Protein AF-A0A100WCA2-F1 (afdb_monomer)

Structure (mmCIF, N/CA/C/O backbone):
data_AF-A0A100WCA2-F1
#
_entry.id   AF-A0A100WCA2-F1
#
loop_
_atom_site.group_PDB
_atom_site.id
_atom_site.type_symbol
_atom_site.label_atom_id
_atom_site.label_alt_id
_atom_site.label_comp_id
_atom_site.label_asym_id
_atom_site.label_entity_id
_atom_site.label_seq_id
_atom_site.pdbx_PDB_ins_code
_atom_site.Cartn_x
_atom_site.Cartn_y
_atom_site.Cartn_z
_atom_site.occupancy
_atom_site.B_iso_or_equiv
_atom_site.auth_seq_id
_atom_site.auth_comp_id
_atom_site.auth_asym_id
_atom_site.auth_atom_id
_atom_site.pdbx_PDB_model_num
ATOM 1 N N . MET A 1 1 ? -9.666 -6.363 2.261 1.00 95.56 1 MET A N 1
ATOM 2 C CA . MET A 1 1 ? -8.555 -5.612 1.667 1.00 95.56 1 MET A CA 1
ATOM 3 C C . MET A 1 1 ? -8.825 -5.506 0.171 1.00 95.56 1 MET A C 1
ATOM 5 O O . MET A 1 1 ? -9.078 -6.544 -0.434 1.00 95.56 1 MET A O 1
ATOM 9 N N . PRO A 1 2 ? -8.927 -4.303 -0.419 1.00 96.69 2 PRO A N 1
ATOM 10 C CA . PRO A 1 2 ? -9.056 -4.151 -1.873 1.00 96.69 2 PRO A CA 1
ATOM 11 C C . PRO A 1 2 ? -7.761 -4.548 -2.601 1.00 96.69 2 PRO A C 1
ATOM 13 O O . PRO A 1 2 ? -6.693 -4.551 -1.991 1.00 96.69 2 PRO A O 1
ATOM 16 N N . ASP A 1 3 ? -7.852 -4.832 -3.904 1.00 98.25 3 ASP A N 1
ATOM 17 C CA . ASP A 1 3 ? -6.665 -4.876 -4.766 1.00 98.25 3 ASP A CA 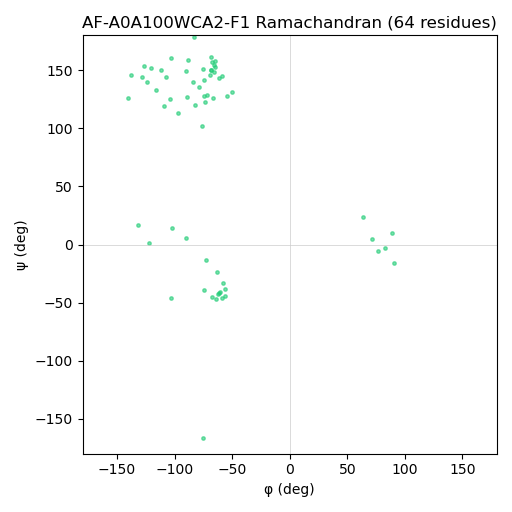1
ATOM 18 C C . ASP A 1 3 ? -6.169 -3.447 -5.020 1.00 98.25 3 ASP A C 1
ATOM 20 O O . ASP A 1 3 ? -6.926 -2.575 -5.463 1.00 98.25 3 ASP A O 1
ATOM 24 N N . VAL A 1 4 ? -4.913 -3.191 -4.672 1.00 98.25 4 VAL A N 1
ATOM 25 C CA . VAL A 1 4 ? -4.275 -1.870 -4.724 1.00 98.25 4 VAL A CA 1
ATOM 26 C C . VAL A 1 4 ? -3.032 -1.853 -5.609 1.00 98.25 4 VAL A C 1
ATOM 28 O O . VAL A 1 4 ? -2.398 -0.805 -5.744 1.00 98.25 4 VAL A O 1
ATOM 31 N N . ARG A 1 5 ? -2.687 -2.984 -6.232 1.00 98.50 5 ARG A N 1
ATOM 32 C CA . ARG A 1 5 ? -1.533 -3.089 -7.131 1.00 98.50 5 ARG A CA 1
ATOM 33 C C . ARG A 1 5 ? -1.698 -2.152 -8.330 1.00 98.50 5 ARG A C 1
ATOM 35 O O . ARG A 1 5 ? -2.807 -1.904 -8.802 1.00 98.50 5 ARG A O 1
ATOM 42 N N . GLY A 1 6 ? -0.594 -1.565 -8.780 1.00 98.44 6 GLY A N 1
ATOM 43 C CA . GLY A 1 6 ? -0.5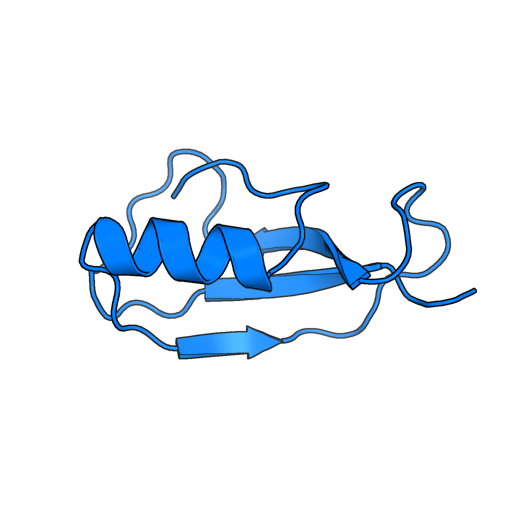75 -0.551 -9.836 1.00 98.44 6 GLY A CA 1
ATOM 44 C C . GLY A 1 6 ? -1.135 0.817 -9.433 1.00 98.44 6 GLY A C 1
ATOM 45 O O . GLY A 1 6 ? -1.225 1.709 -10.273 1.00 98.44 6 GLY A O 1
ATOM 46 N N . ARG A 1 7 ? -1.509 1.034 -8.165 1.00 98.56 7 ARG A N 1
ATOM 47 C CA . ARG A 1 7 ? -1.949 2.346 -7.662 1.00 98.56 7 ARG A CA 1
ATOM 48 C C . ARG A 1 7 ? -0.851 3.019 -6.845 1.00 98.56 7 ARG A C 1
ATOM 50 O O . ARG A 1 7 ? 0.058 2.364 -6.344 1.00 98.56 7 ARG A O 1
ATOM 57 N N . PHE A 1 8 ? -0.958 4.333 -6.677 1.00 98.38 8 PHE A N 1
ATOM 58 C CA . PHE A 1 8 ? -0.083 5.092 -5.786 1.00 98.38 8 PHE A CA 1
ATOM 59 C C . PHE A 1 8 ? -0.598 5.047 -4.347 1.00 98.38 8 PHE A C 1
ATOM 61 O O . PHE A 1 8 ? -1.800 5.186 -4.099 1.00 98.38 8 PHE A O 1
ATOM 68 N N . TRP A 1 9 ? 0.321 4.909 -3.384 1.00 97.69 9 TRP A N 1
ATOM 69 C CA . TRP A 1 9 ? -0.031 4.841 -1.961 1.00 97.69 9 TRP A CA 1
ATOM 70 C C . TRP A 1 9 ? -0.840 6.044 -1.485 1.00 97.69 9 TRP A C 1
ATOM 72 O O . TRP A 1 9 ? -1.768 5.867 -0.708 1.00 97.69 9 TRP A O 1
ATOM 82 N N . PHE A 1 10 ? -0.537 7.251 -1.965 1.00 97.44 10 PHE A N 1
ATOM 83 C CA . PHE A 1 10 ? -1.241 8.460 -1.533 1.00 97.44 10 PHE A CA 1
ATOM 84 C C . PHE A 1 10 ? -2.762 8.368 -1.747 1.00 97.44 10 PHE A C 1
ATOM 86 O O . PHE A 1 10 ? -3.538 8.688 -0.846 1.00 97.44 10 PHE A O 1
ATOM 93 N N . ASP A 1 11 ? -3.197 7.869 -2.905 1.00 98.12 11 ASP A N 1
ATOM 94 C CA . ASP A 1 11 ? -4.622 7.722 -3.215 1.00 98.12 11 ASP A CA 1
ATOM 95 C C . ASP A 1 11 ? -5.251 6.549 -2.460 1.00 98.12 11 ASP A C 1
ATOM 97 O O . ASP A 1 11 ? -6.374 6.646 -1.961 1.00 98.12 11 ASP A O 1
ATOM 101 N N . VAL A 1 12 ? -4.513 5.443 -2.346 1.00 98.06 12 VAL A N 1
ATOM 102 C CA . VAL A 1 12 ? -4.952 4.245 -1.622 1.00 98.06 12 VAL A CA 1
ATOM 103 C C . VAL A 1 12 ? -5.139 4.542 -0.135 1.00 98.06 12 VAL A C 1
ATOM 105 O O . VAL A 1 12 ? -6.187 4.221 0.420 1.00 98.06 12 VAL A O 1
ATOM 108 N N . ALA A 1 13 ? -4.177 5.210 0.501 1.00 97.62 13 ALA A N 1
ATOM 109 C CA . ALA A 1 13 ? -4.219 5.569 1.914 1.00 97.62 13 ALA A CA 1
ATOM 110 C C . ALA A 1 13 ? -5.444 6.429 2.238 1.00 97.62 13 ALA A C 1
ATOM 112 O O . ALA A 1 13 ? -6.176 6.127 3.178 1.00 97.62 13 ALA A O 1
ATOM 113 N N . ARG A 1 14 ? -5.722 7.451 1.417 1.00 98.06 14 ARG A N 1
ATOM 114 C CA . ARG A 1 14 ? -6.902 8.315 1.580 1.00 98.06 14 ARG A CA 1
ATOM 115 C C . ARG A 1 14 ? -8.207 7.528 1.481 1.00 98.06 14 ARG A C 1
ATOM 117 O O . ARG A 1 14 ? -9.128 7.768 2.258 1.00 98.06 14 ARG A O 1
ATOM 124 N N . GLN A 1 15 ? -8.290 6.585 0.545 1.00 97.56 15 GLN A N 1
ATOM 125 C CA . GLN A 1 15 ? -9.467 5.734 0.384 1.00 97.56 15 GLN A CA 1
ATOM 126 C C . GLN A 1 15 ? -9.660 4.785 1.574 1.00 97.56 15 GLN A C 1
ATOM 128 O O . GLN A 1 15 ? -10.770 4.671 2.086 1.00 97.56 15 GLN A O 1
ATOM 133 N N . LEU A 1 16 ? -8.589 4.138 2.042 1.00 97.06 16 LEU A N 1
ATOM 134 C CA . LEU A 1 16 ? -8.633 3.255 3.210 1.00 97.06 16 LEU A CA 1
ATOM 135 C C . LEU A 1 16 ? -9.040 4.024 4.477 1.00 97.06 16 LEU A C 1
ATOM 137 O O . LEU A 1 16 ? -9.899 3.560 5.225 1.00 97.06 16 LEU A O 1
ATOM 141 N N . GLN A 1 17 ? -8.497 5.227 4.678 1.00 97.62 17 GLN A N 1
ATOM 142 C CA . GLN A 1 17 ? -8.876 6.116 5.781 1.00 97.62 17 GLN A CA 1
ATOM 143 C C . GLN A 1 17 ? -10.348 6.532 5.715 1.00 97.62 17 GLN A C 1
ATOM 145 O O . GLN A 1 17 ? -11.036 6.512 6.734 1.00 97.62 17 GLN A O 1
ATOM 150 N N . ALA A 1 18 ? -10.869 6.842 4.523 1.00 97.75 18 ALA A N 1
ATOM 151 C CA . ALA A 1 18 ? -12.291 7.136 4.334 1.00 97.75 18 ALA A CA 1
ATOM 152 C C . ALA A 1 18 ? -13.202 5.937 4.669 1.00 97.75 18 ALA A C 1
ATOM 154 O O . ALA A 1 18 ? -14.366 6.126 5.013 1.00 97.75 18 ALA A O 1
ATOM 155 N N . TRP A 1 19 ? -12.679 4.709 4.604 1.00 95.75 19 TRP A N 1
ATOM 156 C CA . TRP A 1 19 ? -13.364 3.483 5.030 1.00 95.75 19 TRP A CA 1
ATOM 157 C C . TRP A 1 19 ? -13.124 3.118 6.501 1.00 95.75 19 TRP A C 1
ATOM 159 O O . TRP A 1 19 ? -13.572 2.066 6.955 1.00 95.75 19 TRP A O 1
ATOM 169 N N . GLY A 1 20 ? -12.443 3.982 7.257 1.00 96.88 20 GLY A N 1
ATOM 170 C CA . GLY A 1 20 ? -12.209 3.814 8.689 1.00 96.88 20 GLY A CA 1
ATOM 171 C C . GLY A 1 20 ? -10.946 3.033 9.044 1.00 96.88 20 GLY A C 1
ATOM 172 O O . GLY A 1 20 ? -10.762 2.701 10.214 1.00 96.88 20 GLY A O 1
ATOM 173 N N . TRP A 1 21 ? -10.067 2.739 8.081 1.00 97.88 21 TRP A N 1
ATOM 174 C CA . TRP A 1 21 ? -8.764 2.159 8.397 1.00 97.88 21 TRP A CA 1
ATOM 175 C C . TRP A 1 21 ? -7.825 3.217 8.996 1.00 97.88 21 TRP A C 1
ATOM 177 O O . TRP A 1 21 ? -7.619 4.288 8.427 1.00 97.88 21 TRP A O 1
ATOM 187 N N . SER A 1 22 ? -7.246 2.903 10.149 1.00 97.94 22 SER A N 1
ATOM 188 C CA . SER A 1 22 ? -6.362 3.754 10.954 1.00 97.94 22 SER A CA 1
ATOM 189 C C . SER A 1 22 ? -5.085 3.026 11.389 1.00 97.94 22 SER A C 1
ATOM 191 O O . SER A 1 22 ? -4.421 3.441 12.338 1.00 97.94 22 SER A O 1
ATOM 193 N N . GLY A 1 23 ? -4.767 1.912 10.728 1.00 97.50 23 GLY A N 1
ATOM 194 C CA . GLY A 1 23 ? -3.586 1.110 11.014 1.00 97.50 23 GLY A CA 1
ATOM 195 C C . GLY A 1 23 ? -2.284 1.717 10.497 1.00 97.50 23 GLY A C 1
ATOM 196 O O . GLY A 1 23 ? -2.207 2.879 10.093 1.00 97.50 23 GLY A O 1
ATOM 197 N N . SER A 1 24 ? -1.246 0.886 10.495 1.00 98.12 24 SER A N 1
ATOM 198 C CA . SER A 1 24 ? 0.100 1.265 10.065 1.00 98.12 24 SER A CA 1
ATOM 199 C C . SER A 1 24 ? 0.447 0.648 8.716 1.00 98.12 24 SER A C 1
ATOM 201 O O . SER A 1 24 ? 0.098 -0.499 8.437 1.00 98.12 24 SER A O 1
ATOM 203 N N . LEU A 1 25 ? 1.192 1.393 7.900 1.00 98.31 25 LEU A N 1
ATOM 204 C CA . LEU A 1 25 ? 1.861 0.850 6.722 1.00 98.31 25 LEU A CA 1
ATOM 205 C C . LEU A 1 25 ? 3.256 0.351 7.112 1.00 98.31 25 LEU A C 1
ATOM 207 O O . LEU A 1 25 ? 4.066 1.120 7.629 1.00 98.31 25 LEU A O 1
ATOM 211 N N . LEU A 1 26 ? 3.556 -0.898 6.777 1.00 98.62 26 LEU A N 1
ATOM 212 C CA . LEU A 1 26 ? 4.912 -1.417 6.699 1.00 98.62 26 LEU A CA 1
ATOM 213 C C . LEU A 1 26 ? 5.378 -1.365 5.238 1.00 98.62 26 LEU A C 1
ATOM 215 O O . LEU A 1 26 ? 4.857 -2.069 4.375 1.00 98.62 26 LEU A O 1
ATOM 219 N N . LYS A 1 27 ? 6.364 -0.515 4.943 1.00 98.25 27 LYS A N 1
ATOM 220 C CA . LYS A 1 27 ? 6.992 -0.474 3.617 1.00 98.25 27 LYS A CA 1
ATOM 221 C C . LYS A 1 27 ? 8.055 -1.573 3.527 1.00 98.25 27 LYS A C 1
ATOM 223 O O . LYS A 1 27 ? 9.010 -1.557 4.300 1.00 98.25 27 LYS A O 1
ATOM 228 N N . GLY A 1 28 ? 7.905 -2.495 2.579 1.00 97.88 28 GLY A N 1
ATOM 229 C CA . GLY A 1 28 ? 8.951 -3.449 2.208 1.00 97.88 28 GLY A CA 1
ATOM 230 C C . GLY A 1 28 ? 9.964 -2.858 1.219 1.00 97.88 28 GLY A C 1
ATOM 231 O O . GLY A 1 28 ? 9.839 -1.709 0.792 1.00 97.88 28 GLY A O 1
ATOM 232 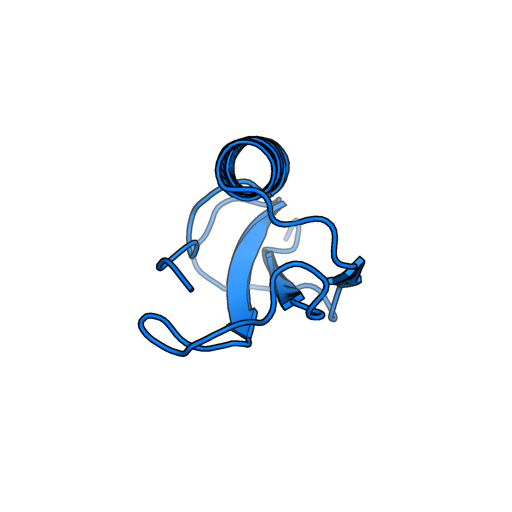N N . SER A 1 29 ? 10.969 -3.652 0.840 1.00 97.75 29 SER A N 1
ATOM 233 C CA . SER A 1 29 ? 11.958 -3.260 -0.175 1.00 97.75 29 SER A CA 1
ATOM 234 C C . SER A 1 29 ? 11.293 -2.936 -1.511 1.00 97.75 29 SER A C 1
ATOM 236 O O . SER A 1 29 ? 10.317 -3.594 -1.883 1.00 97.75 29 SER A O 1
ATOM 238 N N . ASP A 1 30 ? 11.846 -1.961 -2.232 1.00 97.94 30 ASP A N 1
ATOM 239 C CA . ASP A 1 30 ? 11.378 -1.622 -3.573 1.00 97.94 30 ASP A CA 1
ATOM 240 C C . ASP A 1 30 ? 11.650 -2.783 -4.550 1.00 97.94 30 ASP A C 1
ATOM 242 O O . ASP A 1 30 ? 12.600 -3.554 -4.390 1.00 97.94 30 ASP A O 1
ATOM 246 N N . VAL A 1 31 ? 10.778 -2.931 -5.545 1.00 98.12 31 VAL A N 1
ATOM 247 C CA . VAL A 1 31 ? 10.819 -3.988 -6.557 1.00 98.12 31 VAL A CA 1
ATOM 248 C C . VAL A 1 31 ? 11.212 -3.380 -7.898 1.00 98.12 31 VAL A C 1
ATOM 250 O O . VAL A 1 31 ? 10.497 -2.539 -8.445 1.00 98.12 31 VAL A O 1
ATOM 253 N N . HIS A 1 32 ? 12.335 -3.840 -8.436 1.00 96.19 32 HIS A N 1
ATOM 254 C CA . HIS A 1 32 ? 12.873 -3.427 -9.732 1.00 96.19 32 HIS A CA 1
ATOM 255 C C . HIS A 1 32 ? 12.340 -4.310 -10.863 1.00 96.19 32 HIS A C 1
ATOM 257 O O . HIS A 1 32 ? 12.050 -5.488 -10.640 1.00 96.19 32 HIS A O 1
ATOM 263 N N . GLY A 1 33 ? 12.188 -3.757 -12.072 1.00 95.06 33 GLY A N 1
ATOM 264 C CA . GLY A 1 33 ? 11.700 -4.521 -13.228 1.00 95.06 33 GLY A CA 1
ATOM 265 C C . GLY A 1 33 ? 10.267 -5.057 -13.081 1.00 95.06 33 GLY A C 1
ATOM 266 O O . GLY A 1 33 ? 9.901 -6.036 -13.727 1.00 95.06 33 GLY A O 1
ATOM 267 N N . SER A 1 34 ? 9.448 -4.434 -12.227 1.00 94.62 34 SER A N 1
ATOM 268 C CA . SER A 1 34 ? 8.075 -4.884 -11.936 1.00 94.62 34 SER A CA 1
ATOM 269 C C . SER A 1 34 ? 7.074 -4.631 -13.074 1.00 94.62 34 SER A C 1
ATOM 271 O O . SER A 1 34 ? 5.959 -5.146 -13.036 1.00 94.62 34 SER A O 1
ATOM 273 N N . GLY A 1 35 ? 7.446 -3.815 -14.066 1.00 95.19 35 GLY A N 1
ATOM 274 C CA . GLY A 1 35 ? 6.556 -3.355 -15.137 1.00 95.19 35 GLY A CA 1
ATOM 275 C C . GLY A 1 35 ? 5.584 -2.243 -14.719 1.00 95.19 35 GLY A C 1
ATOM 276 O O . GLY A 1 35 ? 4.892 -1.694 -15.574 1.00 95.19 35 GLY A O 1
ATOM 277 N N . TYR A 1 36 ? 5.548 -1.882 -13.434 1.00 97.19 36 TYR A N 1
ATOM 278 C CA . TYR A 1 36 ? 4.805 -0.732 -12.926 1.00 97.19 36 TYR A CA 1
ATOM 279 C C . TYR A 1 36 ? 5.641 0.551 -12.975 1.00 97.19 36 TYR A C 1
ATOM 281 O O . TYR A 1 36 ? 6.871 0.514 -13.000 1.00 97.19 36 TYR A O 1
ATOM 289 N N . ALA A 1 37 ? 4.967 1.701 -12.958 1.00 97.44 37 ALA A N 1
ATOM 290 C CA . ALA A 1 37 ? 5.635 2.993 -12.865 1.00 97.44 37 ALA A CA 1
ATOM 291 C C . ALA A 1 37 ? 6.260 3.184 -11.468 1.00 97.44 37 ALA A C 1
ATOM 293 O O . ALA A 1 37 ? 5.652 2.759 -10.478 1.00 97.44 37 ALA A O 1
ATOM 294 N N . PRO A 1 38 ? 7.417 3.867 -11.353 1.00 97.69 38 PRO A N 1
ATOM 295 C CA . PRO A 1 38 ? 8.065 4.116 -10.067 1.00 97.69 38 PRO A CA 1
ATOM 296 C C . PRO A 1 38 ? 7.102 4.693 -9.020 1.00 97.69 38 PRO A C 1
ATOM 298 O O . PRO A 1 38 ? 6.353 5.635 -9.290 1.00 97.69 38 PRO A O 1
ATOM 301 N N . GLY A 1 39 ? 7.110 4.113 -7.818 1.00 97.38 39 GLY A N 1
ATOM 302 C CA . GLY A 1 39 ? 6.231 4.502 -6.711 1.00 97.38 39 GLY A CA 1
ATOM 303 C C . GLY A 1 39 ? 4.817 3.902 -6.734 1.00 97.38 39 GLY A C 1
ATOM 304 O O . GLY A 1 39 ? 4.057 4.124 -5.787 1.00 97.38 39 GLY A O 1
ATOM 305 N N . GLN A 1 40 ? 4.446 3.127 -7.757 1.00 98.62 40 GLN A N 1
ATOM 306 C CA . GLN A 1 40 ? 3.229 2.312 -7.713 1.00 98.62 40 GLN A CA 1
ATOM 307 C C . GLN A 1 40 ? 3.421 1.079 -6.824 1.00 98.62 40 GLN A C 1
ATOM 309 O O . GLN A 1 40 ? 4.526 0.562 -6.676 1.00 98.62 40 GLN A O 1
ATOM 314 N N . ILE A 1 41 ? 2.330 0.603 -6.231 1.00 98.69 41 ILE A N 1
ATOM 315 C CA . ILE A 1 41 ? 2.308 -0.601 -5.399 1.00 98.69 41 ILE A CA 1
ATOM 316 C C . ILE A 1 41 ? 2.469 -1.840 -6.287 1.00 98.69 41 ILE A C 1
ATOM 318 O O . ILE A 1 41 ? 1.721 -2.015 -7.248 1.00 98.69 41 ILE A O 1
ATOM 322 N N . VAL A 1 42 ? 3.411 -2.713 -5.940 1.00 98.56 42 VAL A N 1
ATOM 323 C CA . VAL A 1 42 ? 3.728 -3.946 -6.680 1.00 98.56 42 VAL A CA 1
ATOM 324 C C . VAL A 1 42 ? 3.143 -5.164 -5.979 1.00 98.56 42 VAL A C 1
ATOM 326 O O . VAL A 1 42 ? 2.504 -6.002 -6.614 1.00 98.56 42 VAL A O 1
ATOM 329 N N . THR A 1 43 ? 3.323 -5.241 -4.661 1.00 98.56 43 THR A N 1
ATOM 330 C CA . THR A 1 43 ? 2.783 -6.310 -3.817 1.00 98.56 43 THR A CA 1
ATOM 331 C C . THR A 1 43 ? 1.993 -5.714 -2.663 1.00 98.56 43 THR A C 1
ATOM 333 O O . THR A 1 43 ? 2.228 -4.573 -2.250 1.00 98.56 43 THR A O 1
ATOM 336 N N . GLN A 1 44 ? 1.041 -6.493 -2.160 1.00 98.62 44 GLN A N 1
ATOM 337 C CA . GLN A 1 44 ? 0.257 -6.148 -0.989 1.00 98.62 44 GLN A CA 1
ATOM 338 C C . GLN A 1 44 ? 0.096 -7.362 -0.086 1.00 98.62 44 GLN A C 1
ATOM 340 O O . GLN A 1 44 ? -0.051 -8.477 -0.568 1.00 98.62 44 GLN A O 1
ATOM 345 N N . ASP A 1 45 ? 0.067 -7.101 1.209 1.00 98.19 45 ASP A N 1
ATOM 346 C CA . ASP A 1 45 ? -0.388 -8.015 2.243 1.00 98.19 45 ASP A CA 1
ATOM 347 C C . ASP A 1 45 ? -1.173 -7.170 3.266 1.00 98.19 45 ASP A C 1
ATOM 349 O O . ASP A 1 45 ? -0.664 -6.130 3.700 1.00 98.19 45 ASP A O 1
ATOM 353 N N . PRO A 1 46 ? -2.425 -7.502 3.618 1.00 98.25 46 PRO A N 1
ATOM 354 C CA . PRO A 1 46 ? -3.187 -8.693 3.219 1.00 98.25 46 PRO A CA 1
ATOM 355 C C . PRO A 1 46 ? -3.510 -8.793 1.716 1.00 98.25 46 PRO A C 1
ATOM 357 O O . PRO A 1 46 ? -3.567 -7.783 0.998 1.00 98.25 46 PRO A O 1
ATOM 360 N N . GLU A 1 47 ? -3.775 -10.012 1.248 1.00 98.38 47 GLU A N 1
ATOM 361 C CA . GLU A 1 47 ? -4.147 -10.290 -0.145 1.00 98.38 47 GLU A CA 1
ATOM 362 C C . GLU A 1 47 ? -5.537 -9.709 -0.492 1.00 98.38 47 GLU A C 1
ATOM 364 O O . GLU A 1 47 ? -6.381 -9.480 0.391 1.00 98.38 47 GLU A O 1
ATOM 369 N N . PRO A 1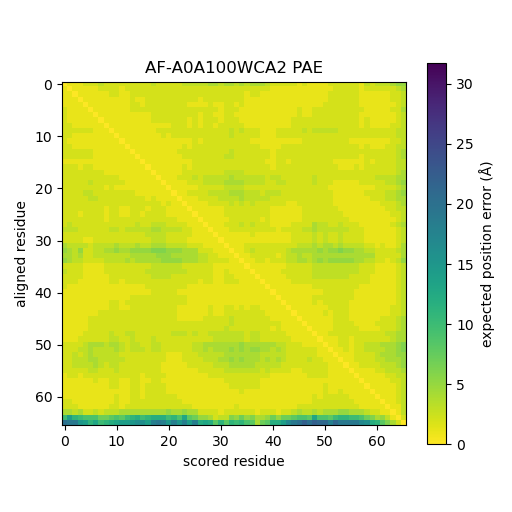 48 ? -5.835 -9.448 -1.780 1.00 98.25 48 PRO A N 1
ATOM 370 C CA . PRO A 1 48 ? -7.152 -8.980 -2.194 1.00 98.25 48 PRO A CA 1
ATOM 371 C C . PRO A 1 48 ? -8.279 -9.908 -1.713 1.00 98.25 48 PRO A C 1
ATOM 373 O O . PRO A 1 48 ? -8.275 -11.112 -1.949 1.00 98.25 48 PRO A O 1
ATOM 376 N N . GLY A 1 49 ? -9.280 -9.328 -1.051 1.00 97.56 49 GLY A N 1
ATOM 377 C CA . GLY A 1 49 ? -10.414 -10.052 -0.468 1.00 97.56 49 GLY A CA 1
ATOM 378 C C . GLY A 1 49 ? -10.216 -10.497 0.983 1.00 97.56 49 GLY A C 1
ATOM 379 O O . GLY A 1 49 ? -11.209 -10.740 1.673 1.00 97.56 49 GLY A O 1
ATOM 380 N N . GLU A 1 50 ? -8.986 -10.511 1.501 1.00 98.00 50 GLU A N 1
ATOM 381 C CA . GLU A 1 50 ? -8.743 -10.866 2.899 1.00 98.00 50 GLU A CA 1
ATOM 382 C C . GLU A 1 50 ? -9.299 -9.817 3.863 1.00 98.00 50 GLU A C 1
ATOM 384 O O . GLU A 1 50 ? -9.400 -8.620 3.564 1.00 98.00 50 GLU A O 1
ATOM 389 N N . ARG A 1 51 ? -9.691 -10.262 5.057 1.00 95.12 51 ARG A N 1
ATOM 390 C CA . ARG A 1 51 ? -10.167 -9.357 6.104 1.00 95.12 51 ARG A CA 1
ATOM 391 C C . ARG A 1 51 ? -8.976 -8.693 6.777 1.00 95.12 51 ARG A C 1
ATOM 393 O O . ARG A 1 51 ? -8.023 -9.358 7.154 1.00 95.12 51 ARG A O 1
ATOM 400 N N . ILE A 1 52 ? -9.092 -7.390 6.997 1.00 95.00 52 ILE A N 1
ATOM 401 C CA . ILE A 1 52 ? -8.138 -6.617 7.784 1.00 95.00 52 ILE A CA 1
ATOM 402 C C . ILE A 1 52 ? -8.885 -5.906 8.910 1.00 95.00 52 ILE A C 1
ATOM 404 O O . ILE A 1 52 ? -10.004 -5.427 8.711 1.00 95.00 52 ILE A O 1
ATOM 408 N N . ALA A 1 53 ? -8.284 -5.859 10.097 1.00 96.12 53 ALA A N 1
ATOM 409 C CA . ALA A 1 53 ? -8.794 -5.041 11.190 1.00 96.12 53 ALA A CA 1
ATOM 410 C C . ALA A 1 53 ? -8.715 -3.548 10.825 1.00 96.12 53 ALA A C 1
ATOM 412 O O . ALA A 1 53 ? -7.830 -3.134 10.077 1.00 96.12 53 ALA A O 1
ATOM 413 N N . MET A 1 54 ? -9.594 -2.715 11.391 1.00 95.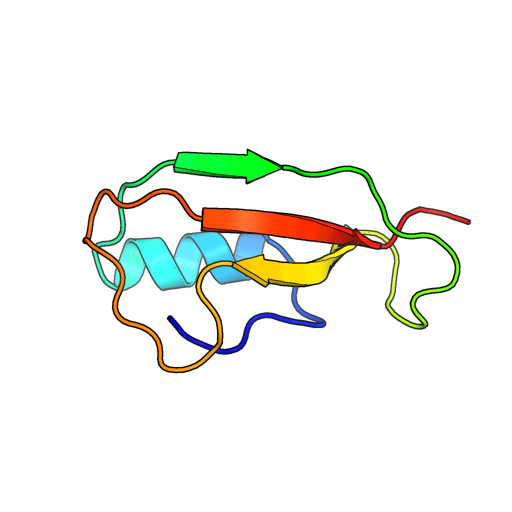62 54 MET A N 1
ATOM 414 C CA . MET A 1 54 ? -9.576 -1.264 11.135 1.00 95.62 54 MET A CA 1
ATOM 415 C C . MET A 1 54 ? -8.229 -0.626 11.505 1.00 95.62 54 MET A C 1
ATOM 417 O O . MET A 1 54 ? -7.772 0.274 10.822 1.00 95.62 54 MET A O 1
ATOM 421 N N . ASN A 1 55 ? -7.545 -1.135 12.525 1.00 97.75 55 ASN A N 1
ATOM 422 C CA . ASN A 1 55 ? -6.201 -0.717 12.928 1.00 97.75 55 ASN A CA 1
ATOM 423 C C . ASN A 1 55 ? -5.098 -1.701 12.485 1.00 97.75 55 ASN A C 1
ATOM 425 O O . ASN A 1 55 ? -3.985 -1.654 13.004 1.00 97.75 55 ASN A O 1
ATOM 429 N N . GLY A 1 56 ? -5.411 -2.630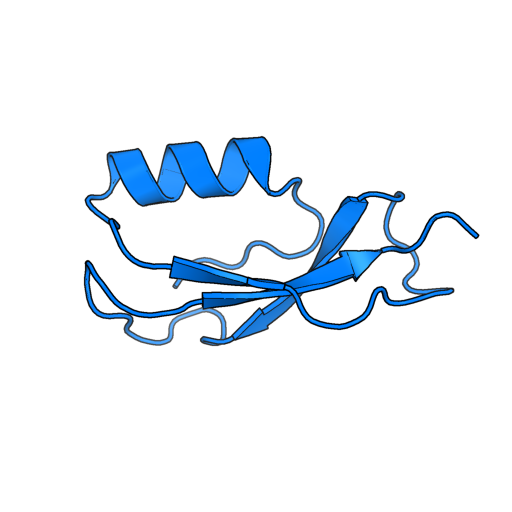 11.578 1.00 97.81 56 GLY A N 1
ATOM 430 C CA . GLY A 1 56 ? -4.488 -3.674 11.139 1.00 97.81 56 GLY A CA 1
ATOM 431 C C . GLY A 1 56 ? -3.323 -3.118 10.325 1.00 97.81 56 GLY A C 1
ATOM 432 O O . GLY A 1 56 ? -3.464 -2.110 9.636 1.00 97.81 56 GLY A O 1
ATOM 433 N N . MET A 1 57 ? -2.175 -3.784 10.392 1.00 98.44 57 MET A N 1
ATOM 434 C CA . MET A 1 57 ? -1.018 -3.439 9.569 1.00 98.44 57 MET A CA 1
ATOM 435 C C . MET A 1 57 ? -1.233 -3.886 8.118 1.00 98.44 57 MET A C 1
ATOM 437 O O . MET A 1 57 ? -1.789 -4.956 7.882 1.00 98.44 57 MET A O 1
ATOM 441 N N . ILE A 1 58 ? -0.784 -3.069 7.167 1.00 98.56 58 ILE A N 1
ATOM 442 C CA . ILE A 1 58 ? -0.688 -3.419 5.744 1.00 98.56 58 ILE A CA 1
ATOM 443 C C . ILE A 1 58 ? 0.789 -3.391 5.374 1.00 98.56 58 ILE A C 1
ATOM 445 O O . ILE A 1 58 ? 1.472 -2.421 5.698 1.00 98.56 58 ILE A O 1
ATOM 449 N N . THR A 1 59 ? 1.271 -4.411 4.677 1.00 98.75 59 THR A N 1
ATOM 450 C CA . THR A 1 59 ? 2.614 -4.444 4.102 1.00 98.75 59 THR A CA 1
ATOM 451 C C . THR A 1 59 ? 2.521 -4.202 2.603 1.00 98.75 59 THR A C 1
ATOM 453 O O . THR A 1 59 ? 1.795 -4.908 1.909 1.00 98.75 59 THR A O 1
ATOM 456 N N . LEU A 1 60 ? 3.252 -3.213 2.086 1.00 98.69 60 LEU A N 1
ATOM 457 C CA . LEU A 1 60 ? 3.315 -2.930 0.647 1.00 98.69 60 LEU A CA 1
ATOM 458 C C . LEU A 1 60 ? 4.765 -2.857 0.181 1.00 98.69 60 LEU A C 1
ATOM 460 O O . LEU A 1 60 ? 5.621 -2.303 0.876 1.00 98.69 60 LEU A O 1
ATOM 464 N N . GLN A 1 61 ? 5.019 -3.336 -1.032 1.00 98.75 61 GLN A N 1
ATOM 465 C CA . GLN A 1 61 ? 6.247 -3.038 -1.767 1.00 98.75 61 GLN A CA 1
ATOM 466 C C . GLN A 1 61 ? 5.928 -2.163 -2.972 1.00 98.75 61 GLN A C 1
ATOM 468 O O . GLN A 1 61 ? 4.837 -2.241 -3.542 1.00 98.75 61 GLN A O 1
ATOM 473 N N . PHE A 1 62 ? 6.889 -1.333 -3.363 1.00 98.69 62 PHE A N 1
ATOM 474 C CA . PHE A 1 62 ? 6.711 -0.311 -4.389 1.00 98.69 62 PHE A CA 1
ATOM 475 C C . PHE A 1 62 ? 7.666 -0.530 -5.545 1.00 98.69 62 PHE A C 1
ATOM 477 O O . PHE A 1 62 ? 8.748 -1.073 -5.360 1.00 98.69 62 PHE A O 1
ATOM 484 N N . ALA A 1 63 ? 7.279 -0.092 -6.735 1.00 98.50 63 ALA A N 1
ATOM 485 C CA . ALA A 1 63 ? 8.155 -0.125 -7.887 1.00 98.50 63 ALA A CA 1
ATOM 486 C C . ALA A 1 63 ? 9.319 0.843 -7.656 1.00 98.50 63 ALA A C 1
ATOM 488 O O . ALA A 1 63 ? 9.096 2.021 -7.353 1.00 98.50 63 ALA A O 1
ATOM 489 N N . GLY A 1 64 ? 10.544 0.335 -7.785 1.00 96.44 64 GLY A N 1
ATOM 490 C CA . GLY A 1 64 ? 11.750 1.152 -7.746 1.00 96.4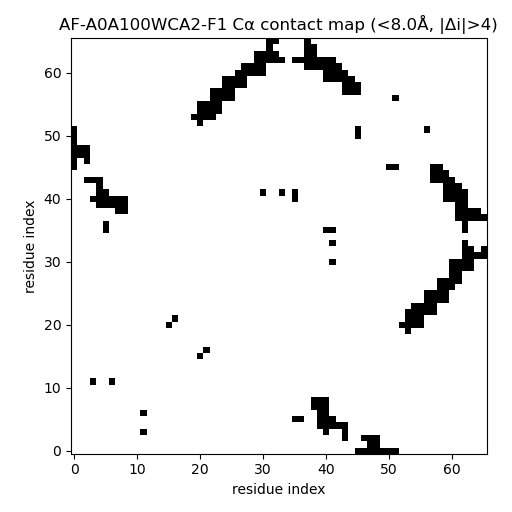4 64 GLY A CA 1
ATOM 491 C C . GLY A 1 64 ? 11.817 2.100 -8.945 1.00 96.44 64 GLY A C 1
ATOM 492 O O . GLY A 1 64 ? 11.226 1.843 -9.993 1.00 96.44 64 GLY A O 1
ATOM 493 N N . SER A 1 65 ? 12.530 3.214 -8.788 1.00 84.06 65 SER A N 1
ATOM 494 C CA . SER A 1 65 ? 13.036 3.967 -9.935 1.00 84.06 65 SER A CA 1
ATOM 495 C C . SER A 1 65 ? 14.241 3.206 -10.480 1.00 84.06 65 SER A C 1
ATOM 497 O O . SER A 1 65 ? 15.297 3.221 -9.844 1.00 84.06 65 SER A O 1
ATOM 499 N N . ASP A 1 66 ? 14.040 2.482 -11.576 1.00 69.31 66 ASP A N 1
ATOM 500 C CA . ASP A 1 66 ? 15.124 1.861 -12.345 1.00 69.31 66 ASP A CA 1
ATOM 501 C C . ASP A 1 66 ? 15.997 2.922 -13.043 1.00 69.31 66 ASP A C 1
ATOM 503 O O . ASP A 1 66 ? 15.461 4.005 -13.391 1.00 69.31 66 ASP A O 1
#

Mean predicted aligned error: 2.12 Å

Solvent-accessible surface area (backbone atoms only — not comparable to full-atom values): 3775 Å² total; per-residue (Å²): 61,75,82,55,64,73,34,48,58,75,63,49,51,55,52,42,42,77,73,58,38,69,44,48,80,44,77,53,72,64,39,69,92,70,85,55,59,62,57,16,26,67,48,65,37,64,48,66,74,37,88,69,58,50,63,37,71,35,40,37,23,27,20,36,81,124

Nearest PDB structures (foldseek):
  5e0y-assembly1_A  TM=9.282E-01  e=3.121E-06  Mycobacterium tuberculosis H37Rv
  5e12-assembly1_A  TM=9.413E-01  e=4.635E-06  Mycobacterium tuberculosis H37Rv
  2kuf-assembly1_A  TM=7.442E-01  e=1.176E-03  Mycobacterium tuberculosis H37Rv
  2kui-assembly1_A  TM=7.423E-01  e=3.162E-03  Mycobacterium tuberculosis H37Rv
  3py9-assembly1_A  TM=7.530E-01  e=1.182E-02  Staphylococcus aureus subsp. aureus Mu50

Secondary structure (DSSP, 8-state):
----TTSBHHHHHHHHHHTT----EEE---BTT-SSPTTBEEEEESPTT----TT--EEEEEB---

Sequence (66 aa):
MPDVRGRFWFDVARQLQAWGWSGSLLKGSDVHGSGYAPGQIVTQDPEPGERIAMNGMITLQFAGSD

Foldseek 3Di:
DADQALHAPVVVVVVLVVVQADAEEDEDEADEPQPHDFRGWRDKPPDHPDDADSHGYIYTHTHHDD
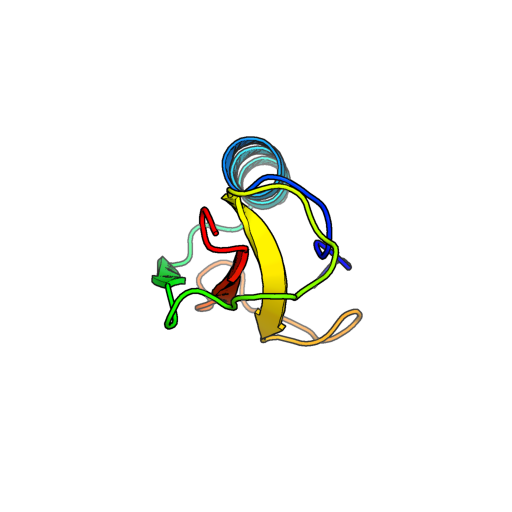
Organism: Mycolicibacterium canariasense (NCBI:txid228230)

InterPro domains:
  IPR005543 PASTA domain [PF03793] (1-63)
  IPR005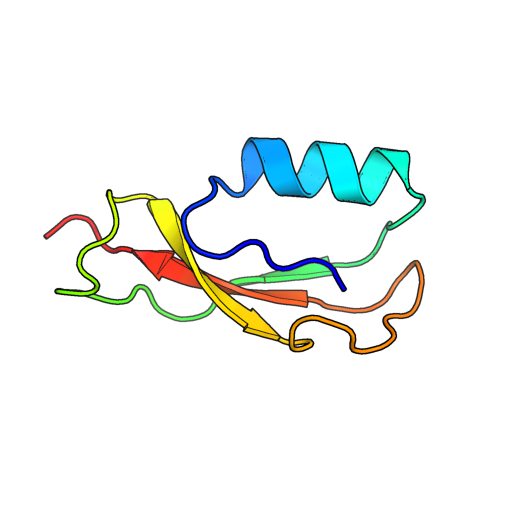543 PASTA domain [PS51178] (1-64)
  IPR005543 PASTA domain [cd06577] (1-60)

Radius of gyration: 11.53 Å; Cα contacts (8 Å, |Δi|>4): 127; chains: 1; bounding box: 28×19×28 Å

pLDDT: mean 96.98, std 3.96, range [69.31, 98.75]